Protein AF-V9HCQ0-F1 (afdb_monomer)

Structure (mmCIF, N/CA/C/O backbone):
data_AF-V9HCQ0-F1
#
_entry.id   AF-V9HCQ0-F1
#
loop_
_atom_site.group_PDB
_atom_site.id
_atom_site.type_symbol
_atom_site.label_atom_id
_atom_site.label_alt_id
_atom_site.label_comp_id
_atom_site.label_asym_id
_atom_site.label_entity_id
_atom_site.label_seq_id
_atom_site.pdbx_PDB_ins_code
_atom_site.Cartn_x
_atom_site.Cartn_y
_atom_site.Cartn_z
_atom_site.occupancy
_atom_site.B_iso_or_equiv
_atom_site.auth_seq_id
_atom_site.auth_comp_id
_atom_site.auth_asym_id
_atom_site.auth_atom_id
_atom_site.pdbx_PDB_model_num
ATOM 1 N N . MET A 1 1 ? -16.757 6.463 9.059 1.00 88.81 1 MET A N 1
ATOM 2 C CA . MET A 1 1 ? -15.939 5.370 8.504 1.00 88.81 1 MET A CA 1
ATOM 3 C C . MET A 1 1 ? -14.493 5.808 8.622 1.00 88.81 1 MET A C 1
ATOM 5 O O . MET A 1 1 ? -14.164 6.853 8.073 1.00 88.81 1 MET A O 1
ATOM 9 N N . LYS A 1 2 ? -13.687 5.120 9.430 1.00 97.62 2 LYS A N 1
ATOM 10 C CA . LYS A 1 2 ? -12.305 5.507 9.717 1.00 97.62 2 LYS A CA 1
ATOM 11 C C . LYS A 1 2 ? -11.377 4.917 8.655 1.00 97.62 2 LYS A C 1
ATOM 13 O O . LYS A 1 2 ? -11.329 3.698 8.494 1.00 97.62 2 LYS A O 1
ATOM 18 N N . THR A 1 3 ? -10.648 5.776 7.953 1.00 98.69 3 THR A N 1
ATOM 19 C CA . THR A 1 3 ? -9.748 5.398 6.856 1.00 98.69 3 THR A CA 1
ATOM 20 C C . THR A 1 3 ? -8.310 5.699 7.241 1.00 98.69 3 THR A C 1
ATOM 22 O O . THR A 1 3 ? -8.047 6.711 7.889 1.00 98.69 3 THR A O 1
ATOM 25 N N . ILE A 1 4 ? -7.391 4.833 6.827 1.00 98.69 4 ILE A N 1
ATOM 26 C CA . ILE A 1 4 ? -5.956 5.087 6.912 1.00 98.69 4 ILE A CA 1
ATOM 27 C C . ILE A 1 4 ? -5.277 4.772 5.587 1.00 98.69 4 ILE A C 1
ATOM 29 O O . ILE A 1 4 ? -5.545 3.741 4.964 1.00 98.69 4 ILE A O 1
ATOM 33 N N . VAL A 1 5 ? -4.361 5.650 5.193 1.00 98.81 5 VAL A N 1
ATOM 34 C CA . VAL A 1 5 ? -3.353 5.381 4.175 1.00 98.81 5 VAL A CA 1
ATOM 35 C C . VAL A 1 5 ? -2.073 4.958 4.884 1.00 98.81 5 VAL A C 1
ATOM 37 O O . VAL A 1 5 ? 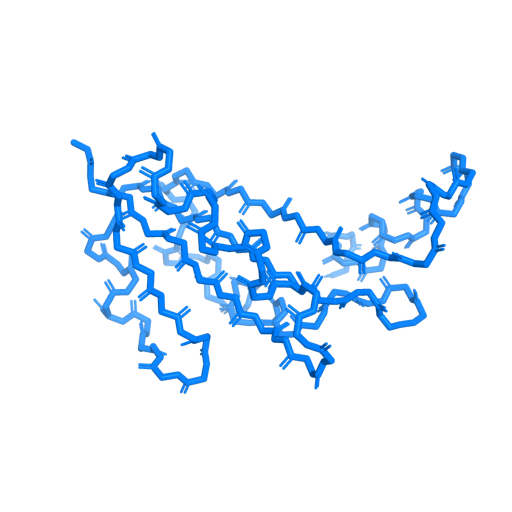-1.518 5.697 5.696 1.00 98.81 5 VAL A O 1
ATOM 40 N N . ILE A 1 6 ? -1.581 3.768 4.563 1.00 98.56 6 ILE A N 1
ATOM 41 C CA . ILE A 1 6 ? -0.253 3.320 4.970 1.00 98.56 6 ILE A CA 1
ATOM 42 C C . ILE A 1 6 ? 0.609 3.022 3.761 1.00 98.56 6 ILE A C 1
ATOM 44 O O . ILE A 1 6 ? 0.122 2.549 2.735 1.00 98.56 6 ILE A O 1
ATOM 48 N N . TYR A 1 7 ? 1.904 3.301 3.864 1.00 98.69 7 TYR A N 1
ATOM 49 C CA . TYR A 1 7 ? 2.794 3.131 2.724 1.00 98.69 7 TYR A CA 1
ATOM 50 C C . TYR A 1 7 ? 4.203 2.689 3.101 1.00 98.69 7 TYR A C 1
ATOM 52 O O . TYR A 1 7 ? 4.684 2.945 4.205 1.00 98.69 7 TYR A O 1
ATOM 60 N N . LYS A 1 8 ? 4.896 2.064 2.143 1.00 98.06 8 LYS A N 1
ATOM 61 C CA . LYS A 1 8 ? 6.336 1.796 2.218 1.00 98.06 8 LYS A CA 1
ATOM 62 C C . LYS A 1 8 ? 7.054 2.335 0.983 1.00 98.06 8 LYS A C 1
ATOM 64 O O . LYS A 1 8 ? 6.888 1.829 -0.128 1.00 98.06 8 LYS A O 1
ATOM 69 N N . SER A 1 9 ? 7.897 3.343 1.192 1.00 97.25 9 SER A N 1
ATOM 70 C CA . SER A 1 9 ? 8.605 4.078 0.138 1.00 97.25 9 SER A CA 1
ATOM 71 C C . SER A 1 9 ? 10.116 4.007 0.358 1.00 97.25 9 SER A C 1
ATOM 73 O O . SER A 1 9 ? 10.568 4.201 1.480 1.00 97.25 9 SER A O 1
ATOM 75 N N . LYS A 1 10 ? 10.910 3.739 -0.691 1.00 94.31 10 LYS A N 1
ATOM 76 C CA . LYS A 1 10 ? 12.384 3.887 -0.619 1.00 94.31 10 LYS A CA 1
ATOM 77 C C . LYS A 1 10 ? 12.892 5.165 -1.282 1.00 94.31 10 LYS A C 1
ATOM 79 O O . LYS A 1 10 ? 13.877 5.725 -0.828 1.00 94.31 10 LYS A O 1
ATOM 84 N N . SER A 1 11 ? 12.254 5.597 -2.370 1.00 92.81 11 SER A N 1
ATOM 85 C CA . SER A 1 11 ? 12.704 6.723 -3.204 1.00 92.81 11 SER A CA 1
ATOM 86 C C . SER A 1 11 ? 11.748 7.921 -3.183 1.00 92.81 11 SER A C 1
ATOM 88 O O . SER A 1 11 ? 11.847 8.796 -4.034 1.00 92.81 11 SER A O 1
ATOM 90 N N . GLY A 1 12 ? 10.783 7.947 -2.262 1.00 96.56 12 GLY A N 1
ATOM 91 C CA . GLY A 1 12 ? 9.832 9.054 -2.100 1.00 96.56 12 GLY A CA 1
ATOM 92 C C . GLY A 1 12 ? 8.583 8.984 -2.987 1.00 96.56 12 GLY A C 1
ATOM 93 O O . GLY A 1 12 ? 7.547 9.489 -2.577 1.00 96.56 12 GLY A O 1
ATOM 94 N N . TYR A 1 13 ? 8.600 8.292 -4.133 1.00 96.56 13 TYR A N 1
ATOM 95 C CA . TYR A 1 13 ? 7.435 8.264 -5.039 1.00 96.56 13 TYR A CA 1
ATOM 96 C C . TYR A 1 13 ? 6.159 7.757 -4.369 1.00 96.56 13 TYR A C 1
ATOM 98 O O . TYR A 1 13 ? 5.115 8.393 -4.469 1.00 96.56 13 TYR A O 1
ATOM 106 N N . THR A 1 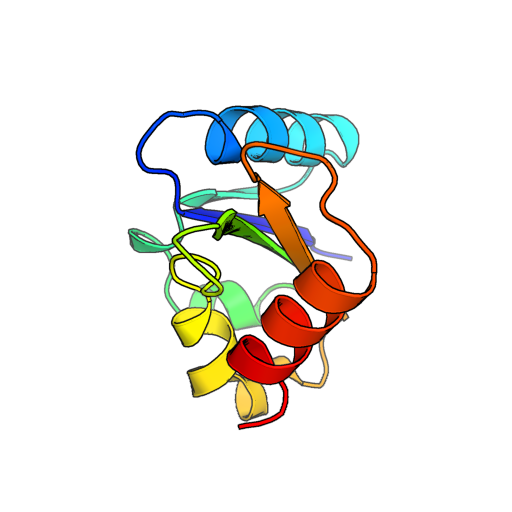14 ? 6.236 6.630 -3.655 1.00 98.19 14 THR A N 1
ATOM 107 C CA . THR A 1 14 ? 5.057 6.065 -2.991 1.00 98.19 14 THR A CA 1
ATOM 108 C C . THR A 1 14 ? 4.532 6.995 -1.891 1.00 98.19 14 THR A C 1
ATOM 110 O O . THR A 1 14 ? 3.328 7.117 -1.701 1.00 98.19 14 THR A O 1
ATOM 113 N N . GLU A 1 15 ? 5.438 7.683 -1.195 1.00 98.56 15 GLU A N 1
ATOM 114 C CA . GLU A 1 15 ? 5.101 8.661 -0.156 1.00 98.56 15 GLU A CA 1
ATOM 115 C C . GLU A 1 15 ? 4.358 9.871 -0.729 1.00 98.56 15 GLU A C 1
ATOM 117 O O . GLU A 1 15 ? 3.383 10.314 -0.129 1.00 98.56 15 GLU A O 1
ATOM 122 N N . THR A 1 16 ? 4.780 10.385 -1.890 1.00 98.44 16 THR A N 1
ATOM 123 C CA . THR A 1 16 ? 4.120 11.520 -2.552 1.00 98.44 16 THR A CA 1
ATOM 124 C C . THR A 1 16 ? 2.641 11.240 -2.796 1.00 98.44 16 THR A C 1
ATOM 126 O O . THR A 1 16 ? 1.793 12.004 -2.346 1.00 98.44 16 THR A O 1
ATOM 129 N N . TYR A 1 17 ? 2.317 10.116 -3.440 1.00 98.31 17 TYR A N 1
ATOM 130 C CA . TYR A 1 17 ? 0.918 9.755 -3.669 1.00 98.31 17 TYR A CA 1
ATOM 131 C C . TYR A 1 17 ? 0.192 9.404 -2.367 1.00 98.31 17 TYR A C 1
ATOM 133 O O . TYR A 1 17 ? -0.984 9.715 -2.243 1.00 98.31 17 TYR A O 1
ATOM 141 N N . ALA A 1 18 ? 0.857 8.789 -1.383 1.00 98.69 18 ALA A N 1
ATOM 142 C CA . ALA A 1 18 ? 0.225 8.499 -0.097 1.00 98.69 18 ALA A CA 1
ATOM 143 C C . ALA A 1 18 ? -0.232 9.783 0.616 1.00 98.69 18 ALA A C 1
ATOM 145 O O . ALA A 1 18 ? -1.349 9.821 1.130 1.00 98.69 18 ALA A O 1
ATOM 146 N N . LYS A 1 19 ? 0.594 10.840 0.581 1.00 98.81 19 LYS A N 1
ATOM 147 C CA . LYS A 1 19 ? 0.235 12.174 1.085 1.00 98.81 19 LYS A CA 1
ATOM 148 C C . LYS A 1 19 ? -0.969 12.740 0.342 1.00 98.81 19 LYS A C 1
ATOM 150 O O . LYS A 1 19 ? -1.964 13.030 0.995 1.00 98.81 19 LYS A O 1
ATOM 155 N N . TRP A 1 20 ? -0.932 12.776 -0.991 1.00 98.75 20 TRP A N 1
ATOM 156 C CA . TRP A 1 20 ? -2.056 13.270 -1.798 1.00 98.75 20 TRP A CA 1
ATOM 157 C C . TRP A 1 20 ? -3.357 12.513 -1.533 1.00 98.75 20 TRP A C 1
ATOM 159 O O . TRP A 1 20 ? -4.383 13.131 -1.286 1.00 98.75 20 TRP A O 1
ATOM 169 N N . ILE A 1 21 ? -3.314 11.178 -1.491 1.00 98.62 21 ILE A N 1
ATOM 170 C CA . ILE A 1 21 ? -4.494 10.359 -1.187 1.00 98.62 21 ILE A CA 1
ATOM 171 C C . ILE A 1 21 ? -5.021 10.680 0.218 1.00 98.62 21 ILE A C 1
ATOM 173 O O . ILE A 1 21 ? -6.230 10.798 0.400 1.00 98.62 21 ILE A O 1
ATOM 177 N N . SER A 1 22 ? -4.143 10.821 1.217 1.00 98.62 22 SE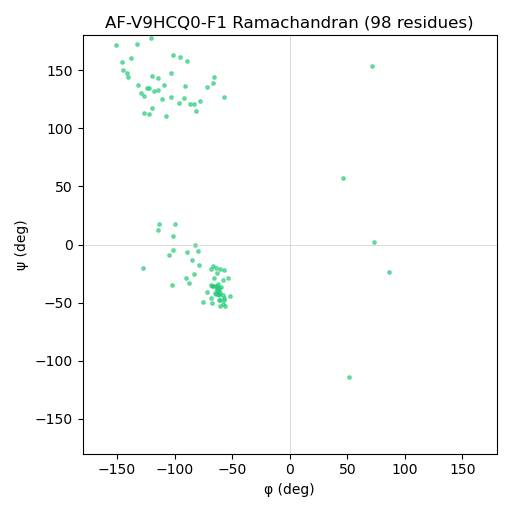R A N 1
ATOM 178 C CA . SER A 1 22 ? -4.573 11.139 2.584 1.00 98.62 22 SER A CA 1
ATOM 179 C C . SER A 1 22 ? -5.157 12.545 2.718 1.00 98.62 22 SER A C 1
ATOM 181 O O . SER A 1 22 ? -6.120 12.730 3.459 1.00 98.62 22 SER A O 1
ATOM 183 N N . GLU A 1 23 ? -4.608 13.511 1.977 1.00 98.69 23 GLU A N 1
ATOM 184 C CA . GLU A 1 23 ? -5.077 14.896 1.928 1.00 98.69 23 GLU A CA 1
ATOM 185 C C . GLU A 1 23 ? -6.453 14.969 1.255 1.00 98.69 23 GLU A C 1
ATOM 187 O O . GLU A 1 23 ? -7.394 15.495 1.849 1.00 98.69 23 GLU A O 1
ATOM 192 N N . ASP A 1 24 ? -6.606 14.356 0.077 1.00 98.50 24 ASP A N 1
ATOM 193 C CA . ASP A 1 24 ? -7.862 14.337 -0.684 1.00 98.50 24 ASP A CA 1
ATOM 194 C C . ASP A 1 24 ? -8.991 13.610 0.059 1.00 98.50 24 ASP A C 1
ATOM 196 O O . ASP A 1 24 ? -10.159 13.999 -0.022 1.00 98.50 24 ASP A O 1
ATOM 200 N N . LEU A 1 25 ? -8.660 12.545 0.797 1.00 98.19 25 LEU A N 1
ATOM 201 C CA . LEU A 1 25 ? -9.625 11.784 1.594 1.00 98.19 25 LEU A CA 1
ATOM 202 C C . LEU A 1 25 ? -9.802 12.323 3.019 1.00 98.19 25 LEU A C 1
ATOM 204 O O . LEU A 1 25 ? -10.674 11.825 3.738 1.00 98.19 25 LEU A O 1
ATOM 208 N N . ASN A 1 26 ? -8.995 13.306 3.431 1.00 98.19 26 ASN A N 1
ATOM 209 C CA . ASN A 1 26 ? -8.918 13.828 4.795 1.00 98.19 26 ASN A CA 1
ATOM 210 C C . ASN A 1 26 ? -8.862 12.703 5.851 1.00 98.19 26 ASN A C 1
ATOM 212 O O . ASN A 1 26 ? -9.737 12.585 6.717 1.00 98.19 26 ASN A O 1
ATOM 216 N N . CYS A 1 27 ? -7.863 11.825 5.736 1.00 98.50 27 CYS A N 1
ATOM 217 C CA . CYS A 1 27 ? -7.728 10.638 6.579 1.00 98.50 27 CYS A CA 1
ATOM 218 C C . CYS A 1 27 ? -6.318 10.456 7.153 1.00 98.50 27 CYS A C 1
ATOM 220 O O . CYS A 1 27 ? -5.380 11.158 6.784 1.00 98.50 27 CYS A O 1
ATOM 222 N N . ASP A 1 28 ? -6.164 9.479 8.049 1.00 98.56 28 ASP A N 1
ATOM 223 C CA . ASP A 1 28 ? -4.886 9.217 8.712 1.00 98.56 28 ASP A CA 1
ATOM 224 C C . ASP A 1 28 ? -3.831 8.727 7.699 1.00 98.56 28 ASP A C 1
ATOM 226 O O . ASP A 1 28 ? -4.143 7.983 6.764 1.00 98.56 28 ASP A O 1
ATOM 230 N N . LEU A 1 29 ? -2.571 9.122 7.903 1.00 98.62 29 LEU A N 1
ATOM 231 C CA . LEU A 1 29 ? -1.415 8.728 7.092 1.00 98.62 29 LEU A CA 1
ATOM 232 C C . LEU A 1 29 ? -0.297 8.205 7.996 1.00 98.62 29 LEU A C 1
ATOM 234 O O . LEU A 1 29 ? 0.092 8.884 8.948 1.00 98.62 29 LEU A O 1
ATOM 238 N N . LYS A 1 30 ? 0.268 7.032 7.685 1.00 98.31 30 LYS A N 1
ATOM 239 C CA . LYS A 1 30 ? 1.408 6.482 8.439 1.00 98.31 30 LYS A CA 1
ATOM 240 C C . LYS A 1 30 ? 2.390 5.719 7.550 1.00 98.31 30 LYS A C 1
ATOM 242 O O . LYS A 1 30 ? 2.010 5.114 6.548 1.00 98.31 30 LYS A O 1
ATOM 247 N N . VAL A 1 31 ? 3.664 5.713 7.933 1.00 98.12 31 VAL A N 1
ATOM 248 C CA . VAL A 1 31 ? 4.651 4.798 7.345 1.00 98.12 31 VAL A CA 1
ATOM 249 C C . VAL A 1 31 ? 4.350 3.388 7.853 1.00 98.12 31 VAL A C 1
ATOM 251 O O . VAL A 1 31 ? 4.092 3.191 9.038 1.00 98.12 31 VAL A O 1
ATOM 254 N N . ALA A 1 32 ? 4.377 2.395 6.965 1.00 97.56 32 ALA A N 1
ATOM 255 C CA . ALA A 1 32 ? 4.023 1.014 7.297 1.00 97.56 32 ALA A CA 1
ATOM 256 C C . ALA A 1 32 ? 4.965 0.358 8.325 1.00 97.56 32 ALA A C 1
ATOM 258 O O . ALA A 1 32 ? 4.585 -0.630 8.939 1.00 97.56 32 ALA A O 1
ATOM 259 N N . ASP A 1 33 ? 6.177 0.885 8.509 1.00 95.81 33 ASP A N 1
ATOM 260 C CA . ASP A 1 33 ? 7.130 0.384 9.508 1.00 95.81 33 ASP A CA 1
ATOM 261 C C . ASP A 1 33 ? 6.797 0.867 10.935 1.00 95.81 33 ASP A C 1
ATOM 263 O O . ASP A 1 33 ? 7.219 0.238 11.901 1.00 95.81 33 ASP A O 1
ATOM 267 N N . ASP A 1 34 ? 5.978 1.917 11.068 1.00 96.44 34 ASP A N 1
ATOM 268 C CA . ASP A 1 34 ? 5.598 2.520 12.353 1.00 96.44 34 ASP A CA 1
ATOM 269 C C . ASP A 1 34 ? 4.195 2.101 12.822 1.00 96.44 34 ASP A C 1
ATOM 271 O O . ASP A 1 34 ? 3.662 2.673 13.778 1.00 96.44 34 ASP A O 1
ATOM 275 N N . ILE A 1 35 ? 3.543 1.160 12.129 1.00 96.19 35 ILE A N 1
ATOM 276 C CA . ILE A 1 35 ? 2.174 0.742 12.441 1.00 96.19 35 ILE A CA 1
ATOM 277 C C . ILE A 1 35 ? 2.118 -0.662 13.031 1.00 96.19 35 ILE A C 1
ATOM 279 O O . ILE A 1 35 ? 2.765 -1.587 12.538 1.00 96.19 35 ILE A O 1
ATOM 283 N N . THR A 1 36 ? 1.295 -0.832 14.065 1.00 96.38 36 THR A N 1
ATOM 284 C CA . THR A 1 36 ? 0.973 -2.157 14.603 1.00 96.38 36 THR A CA 1
ATOM 285 C C . THR A 1 36 ? -0.327 -2.703 14.014 1.00 96.38 36 THR A C 1
ATOM 287 O O . THR A 1 36 ? -1.158 -1.965 13.473 1.00 96.38 36 THR A O 1
ATOM 290 N N . ILE A 1 37 ? -0.532 -4.017 14.120 1.00 95.75 37 ILE A N 1
ATOM 291 C CA . ILE A 1 37 ? -1.762 -4.640 13.624 1.00 95.75 37 ILE A CA 1
ATOM 292 C C . ILE A 1 37 ? -2.984 -4.197 14.440 1.00 95.75 37 ILE A C 1
ATOM 294 O O . ILE A 1 37 ? -4.033 -3.904 13.873 1.00 95.75 37 ILE A O 1
ATOM 298 N N . GLU A 1 38 ? -2.817 -4.010 15.749 1.00 96.50 38 GLU A N 1
ATOM 299 C CA . GLU A 1 38 ? -3.865 -3.540 16.658 1.00 96.50 38 GLU A CA 1
ATOM 300 C C . GLU A 1 38 ? -4.281 -2.095 16.345 1.00 96.50 38 GLU A C 1
ATOM 302 O O . GLU A 1 38 ? -5.419 -1.695 16.593 1.00 96.50 38 GLU A O 1
ATOM 307 N N . GLU A 1 39 ? -3.370 -1.277 15.805 1.00 96.94 39 GLU A N 1
ATOM 308 C CA . GLU A 1 39 ? -3.727 0.034 15.264 1.00 96.94 39 GLU A CA 1
ATOM 309 C C . GLU A 1 39 ? -4.570 -0.098 13.993 1.00 96.94 39 GLU A C 1
ATOM 311 O O . GLU A 1 39 ? -5.601 0.570 13.892 1.00 96.94 39 GLU A O 1
ATOM 316 N N . LEU A 1 40 ? -4.176 -0.966 13.055 1.00 97.06 40 LEU A N 1
ATOM 317 C CA . LEU A 1 40 ? -4.909 -1.209 11.804 1.00 97.06 40 LEU A CA 1
ATOM 318 C C . LEU A 1 40 ? -6.317 -1.770 12.033 1.00 97.06 40 LEU A C 1
ATOM 320 O O . LEU A 1 40 ? -7.252 -1.418 11.311 1.00 97.06 40 LEU A O 1
ATOM 324 N N . GLU A 1 41 ? -6.503 -2.582 13.072 1.00 96.81 41 GLU A N 1
ATOM 325 C CA . GLU A 1 41 ? -7.807 -3.125 13.452 1.00 96.81 41 GLU A CA 1
ATOM 326 C C . GLU A 1 41 ? -8.851 -2.055 13.802 1.00 96.81 41 GLU A C 1
ATOM 328 O O . GLU A 1 41 ? -10.051 -2.301 13.669 1.00 96.81 41 GLU A O 1
ATOM 333 N N . LYS A 1 42 ? -8.423 -0.839 14.155 1.00 97.12 42 LYS A N 1
ATOM 334 C CA . LYS A 1 42 ? -9.313 0.286 14.490 1.00 97.12 42 LYS A CA 1
ATOM 335 C C . LYS A 1 42 ? -9.889 0.999 13.263 1.00 97.12 42 LYS A C 1
ATOM 337 O O . LYS A 1 42 ? -10.690 1.919 13.429 1.00 97.12 42 LYS A O 1
ATOM 342 N N . TYR A 1 43 ? -9.460 0.631 12.056 1.00 98.31 43 TYR A N 1
ATOM 343 C CA . TYR A 1 43 ? -9.896 1.257 10.808 1.00 98.31 43 TYR A CA 1
ATOM 344 C C . TYR A 1 43 ? -10.907 0.389 10.061 1.00 98.31 43 TYR A C 1
ATOM 346 O O . TYR A 1 43 ? -10.848 -0.840 10.097 1.00 98.31 43 TYR A O 1
ATOM 354 N N . ASP A 1 44 ? -11.824 1.044 9.355 1.00 98.19 44 ASP A N 1
ATOM 355 C CA . ASP A 1 44 ? -12.802 0.403 8.471 1.00 98.19 44 ASP A CA 1
ATOM 356 C C . ASP A 1 44 ? -12.228 0.208 7.059 1.00 98.19 44 ASP A C 1
ATOM 358 O O . ASP A 1 44 ? -12.560 -0.756 6.363 1.00 98.19 44 ASP A O 1
ATOM 362 N N . VAL A 1 45 ? -11.374 1.148 6.634 1.00 98.56 45 VAL A N 1
ATOM 363 C CA . VAL A 1 45 ? -10.727 1.170 5.319 1.00 98.56 45 VAL A CA 1
ATOM 364 C C . VAL A 1 45 ? -9.218 1.295 5.489 1.00 98.56 45 VAL A C 1
ATOM 366 O O . VAL A 1 45 ? -8.736 2.210 6.158 1.00 98.56 45 VAL A O 1
ATOM 369 N N . ILE A 1 46 ? -8.479 0.394 4.849 1.00 98.62 46 ILE A N 1
ATOM 370 C CA . ILE A 1 46 ? -7.017 0.368 4.837 1.00 98.62 46 ILE A CA 1
ATOM 371 C C . ILE A 1 46 ? -6.559 0.515 3.388 1.00 98.62 46 ILE A C 1
ATOM 373 O O . ILE A 1 46 ? -6.844 -0.342 2.551 1.00 98.62 46 ILE A O 1
ATOM 377 N N . ILE A 1 47 ? -5.844 1.598 3.094 1.00 98.69 47 ILE A N 1
ATOM 378 C CA . ILE A 1 47 ? -5.262 1.874 1.779 1.00 98.69 47 ILE A CA 1
ATOM 379 C C . ILE A 1 47 ? -3.751 1.676 1.889 1.00 98.69 47 ILE A C 1
ATOM 381 O O . ILE A 1 47 ? -3.071 2.449 2.557 1.00 98.69 47 ILE A O 1
ATOM 385 N N . TYR A 1 48 ? -3.220 0.636 1.251 1.00 98.69 48 TYR A N 1
ATOM 386 C CA . TYR A 1 48 ? -1.801 0.295 1.280 1.00 98.69 48 TYR A CA 1
ATOM 387 C C . TYR A 1 48 ? -1.092 0.703 -0.016 1.00 98.69 48 TYR A C 1
ATOM 389 O O . TYR A 1 48 ? -1.495 0.282 -1.100 1.00 98.69 48 TYR A O 1
ATOM 397 N N . GLY A 1 49 ? -0.002 1.462 0.097 1.00 98.50 49 GLY A N 1
ATOM 398 C CA . GLY A 1 49 ? 0.867 1.838 -1.021 1.00 98.50 49 GLY A CA 1
ATOM 399 C C . GLY A 1 49 ? 2.272 1.250 -0.920 1.00 98.50 49 GLY A C 1
ATOM 400 O O . GLY A 1 49 ? 2.932 1.381 0.110 1.00 98.50 49 GLY A O 1
ATOM 401 N N . GLY A 1 50 ? 2.788 0.669 -2.004 1.00 98.31 50 GLY A N 1
ATOM 402 C CA . GLY A 1 50 ? 4.170 0.176 -2.048 1.00 98.31 50 GLY A CA 1
ATOM 403 C C . GLY A 1 50 ? 4.868 0.414 -3.383 1.00 98.31 50 GLY A C 1
ATOM 404 O O . GLY A 1 50 ? 4.256 0.371 -4.443 1.00 98.31 50 GLY A O 1
ATOM 405 N N . GLY A 1 51 ? 6.182 0.627 -3.357 1.00 97.25 51 GLY A N 1
ATOM 406 C CA . GLY A 1 51 ? 6.986 0.598 -4.583 1.00 97.25 51 GLY A CA 1
ATOM 407 C C . GLY A 1 51 ? 7.045 -0.805 -5.197 1.00 97.25 51 GLY A C 1
ATOM 408 O O . GLY A 1 51 ? 7.206 -1.784 -4.465 1.00 97.25 51 GLY A O 1
ATOM 409 N N . LEU A 1 52 ? 6.944 -0.903 -6.524 1.00 96.06 52 LEU A N 1
ATOM 410 C CA . LEU A 1 52 ? 7.168 -2.148 -7.255 1.00 96.06 52 LEU A CA 1
ATOM 411 C C . LEU A 1 52 ? 8.678 -2.409 -7.386 1.00 96.06 52 LEU A C 1
ATOM 413 O O . LEU A 1 52 ? 9.411 -1.582 -7.932 1.00 96.06 52 LEU A O 1
ATOM 417 N N . TYR A 1 53 ? 9.144 -3.563 -6.908 1.00 93.25 53 TYR A N 1
ATOM 418 C CA . TYR A 1 53 ? 10.516 -4.042 -7.105 1.00 93.25 53 TYR A CA 1
ATOM 419 C C . TYR A 1 53 ? 10.475 -5.407 -7.787 1.00 93.25 53 TYR A C 1
ATOM 421 O O . TYR A 1 53 ? 10.014 -6.386 -7.197 1.00 93.25 53 TYR A O 1
ATOM 429 N N . ALA A 1 54 ? 10.946 -5.460 -9.038 1.00 90.50 54 ALA A N 1
ATOM 430 C CA . ALA A 1 54 ? 10.607 -6.538 -9.966 1.00 90.50 54 ALA A CA 1
ATOM 431 C C . ALA A 1 54 ? 9.077 -6.708 -10.029 1.00 90.50 54 ALA A C 1
ATOM 433 O O . ALA A 1 54 ? 8.395 -5.779 -10.443 1.00 90.50 54 ALA A O 1
ATOM 434 N N . VAL A 1 55 ? 8.537 -7.838 -9.574 1.00 93.94 55 VAL A N 1
ATOM 435 C CA . VAL A 1 55 ? 7.087 -8.100 -9.525 1.00 93.94 55 VAL A CA 1
ATOM 436 C C . VAL A 1 55 ? 6.479 -7.923 -8.129 1.00 93.94 55 VAL A C 1
ATOM 438 O O . VAL A 1 55 ? 5.269 -8.025 -7.967 1.00 93.94 55 VAL A O 1
ATOM 441 N N . GLY A 1 56 ? 7.291 -7.663 -7.100 1.00 95.88 56 GLY A N 1
ATOM 442 C CA . GLY A 1 56 ? 6.831 -7.578 -5.713 1.00 95.88 56 GLY A CA 1
ATOM 443 C C . GLY A 1 56 ? 6.432 -6.166 -5.293 1.00 95.88 56 GLY A C 1
ATOM 444 O O . GLY A 1 56 ? 7.172 -5.211 -5.539 1.00 95.88 56 GLY A O 1
ATOM 445 N N . ILE A 1 57 ? 5.307 -6.042 -4.584 1.00 97.44 57 ILE A N 1
ATOM 446 C CA . ILE A 1 57 ? 4.912 -4.792 -3.925 1.00 97.44 57 ILE A CA 1
ATOM 447 C C . ILE A 1 57 ? 5.621 -4.705 -2.571 1.00 97.44 57 ILE A C 1
ATOM 449 O O . ILE A 1 57 ? 5.468 -5.565 -1.698 1.00 97.44 57 ILE A O 1
ATOM 453 N N . ASN A 1 58 ? 6.418 -3.655 -2.386 1.00 97.25 58 ASN A N 1
ATOM 454 C CA . ASN A 1 58 ? 7.208 -3.455 -1.177 1.00 97.25 58 ASN A CA 1
ATOM 455 C C . ASN A 1 58 ? 6.336 -3.427 0.083 1.00 97.25 58 ASN A C 1
ATOM 457 O O . ASN A 1 58 ? 5.410 -2.631 0.165 1.00 97.25 58 ASN A O 1
ATOM 461 N N . GLY A 1 59 ? 6.677 -4.261 1.069 1.00 95.94 59 GLY A N 1
ATOM 462 C CA . GLY A 1 59 ? 6.029 -4.294 2.383 1.00 95.94 59 GLY A CA 1
ATOM 463 C C . GLY A 1 59 ? 4.617 -4.895 2.422 1.00 95.94 59 GLY A C 1
ATOM 464 O O . GLY A 1 59 ? 4.050 -5.000 3.509 1.00 95.94 59 GLY A O 1
ATOM 465 N N . LEU A 1 60 ? 4.084 -5.380 1.292 1.00 96.75 60 LEU A N 1
ATOM 466 C CA . LEU A 1 60 ? 2.737 -5.964 1.206 1.00 96.75 60 LEU A CA 1
ATOM 467 C C . LEU A 1 60 ? 2.512 -7.152 2.165 1.00 96.75 60 LEU A C 1
ATOM 469 O O . LEU A 1 60 ? 1.381 -7.457 2.544 1.00 96.75 60 LEU A O 1
ATOM 473 N N . ALA A 1 61 ? 3.592 -7.798 2.614 1.00 94.94 61 ALA A N 1
ATOM 474 C CA . ALA A 1 61 ? 3.549 -8.855 3.618 1.00 94.94 61 ALA A CA 1
ATOM 475 C C . ALA A 1 61 ? 2.816 -8.450 4.913 1.00 94.94 61 ALA A C 1
ATOM 477 O O . ALA A 1 61 ? 2.227 -9.327 5.538 1.00 94.94 61 ALA A O 1
ATOM 478 N N . LEU A 1 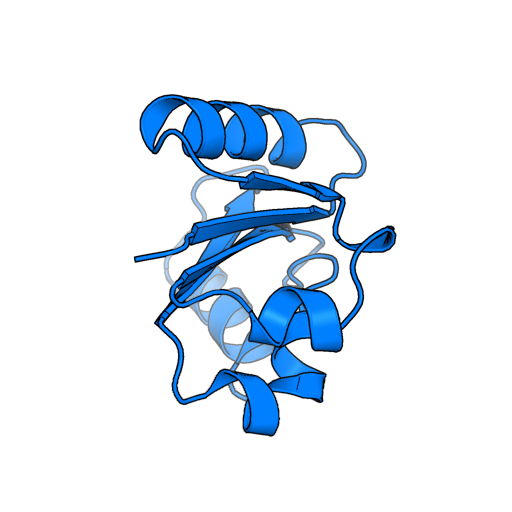62 ? 2.814 -7.164 5.296 1.00 96.06 62 LEU A N 1
ATOM 479 C CA . LEU A 1 62 ? 2.051 -6.663 6.449 1.00 96.06 62 LEU A CA 1
ATOM 480 C C . LEU A 1 62 ? 0.550 -6.950 6.301 1.00 96.06 62 LEU A C 1
ATOM 482 O O . LEU A 1 62 ? -0.081 -7.404 7.247 1.00 96.06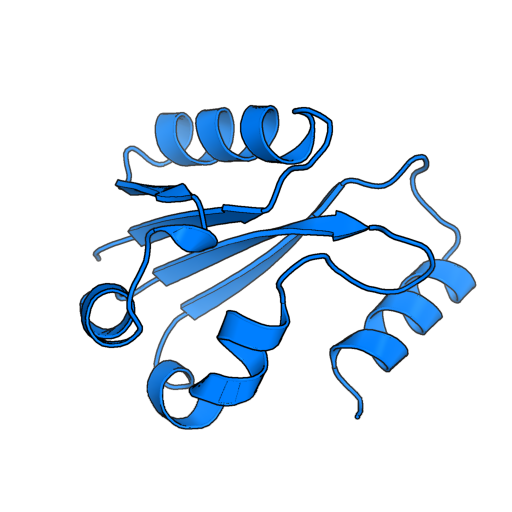 62 LEU A O 1
ATOM 486 N N . ILE A 1 63 ? -0.008 -6.729 5.109 1.00 96.75 63 ILE A N 1
ATOM 487 C CA . ILE A 1 63 ? -1.422 -6.997 4.834 1.00 96.75 63 ILE A CA 1
ATOM 488 C C . ILE A 1 63 ? -1.653 -8.500 4.687 1.00 96.75 63 ILE A C 1
ATOM 490 O O . ILE A 1 63 ? -2.522 -9.051 5.353 1.00 96.75 63 ILE A O 1
ATOM 494 N N . LYS A 1 64 ? -0.843 -9.184 3.865 1.00 95.38 64 LYS A N 1
ATOM 495 C CA . LYS A 1 64 ? -1.045 -10.614 3.570 1.00 95.38 64 LYS A CA 1
ATOM 496 C C . LYS A 1 64 ? -0.976 -11.495 4.814 1.00 95.38 64 LYS A C 1
ATOM 498 O O . LYS A 1 64 ? -1.832 -12.348 5.003 1.00 95.38 64 LYS A O 1
ATOM 503 N N . LYS A 1 65 ? 0.044 -11.303 5.657 1.00 95.62 65 LYS A N 1
ATOM 504 C CA . LYS A 1 65 ? 0.257 -12.149 6.843 1.00 95.62 65 LYS A CA 1
ATOM 505 C C . LYS A 1 65 ? -0.810 -11.957 7.917 1.00 95.62 65 LYS A C 1
ATOM 507 O O . LYS A 1 65 ? -0.967 -12.835 8.751 1.00 95.62 65 LYS A O 1
ATOM 512 N N . ASN A 1 66 ? -1.513 -10.828 7.892 1.00 96.56 66 ASN A N 1
ATOM 513 C CA . ASN A 1 66 ? -2.55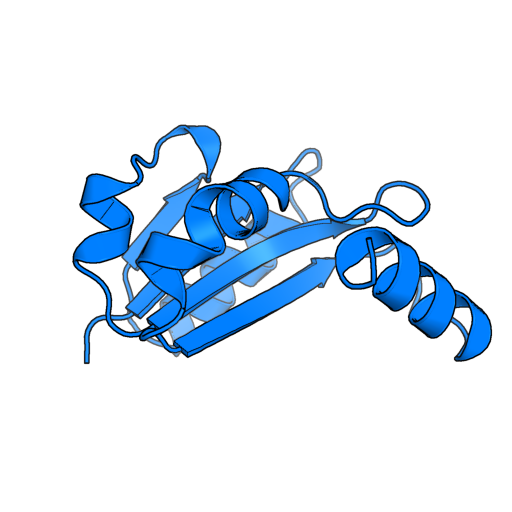3 -10.495 8.858 1.00 96.56 66 ASN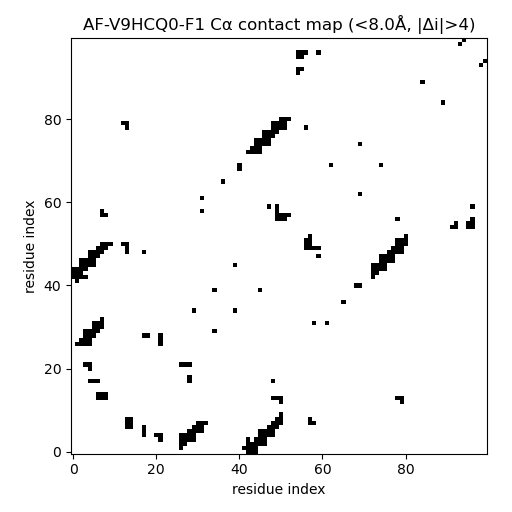 A CA 1
ATOM 514 C C . ASN A 1 66 ? -3.943 -10.450 8.207 1.00 96.56 66 ASN A C 1
ATOM 516 O O . ASN A 1 66 ? -4.864 -9.862 8.769 1.00 96.56 66 ASN A O 1
ATOM 520 N N . TYR A 1 67 ? -4.106 -11.036 7.016 1.00 95.25 67 TYR A N 1
ATOM 521 C CA . TYR A 1 67 ? -5.350 -10.927 6.262 1.00 95.25 67 TYR A CA 1
ATOM 522 C C . TYR A 1 67 ? -6.545 -11.481 7.040 1.00 95.25 67 TYR A C 1
ATOM 524 O O . TYR A 1 67 ? -7.593 -10.852 7.022 1.00 95.25 67 TYR A O 1
ATOM 532 N N . ASP A 1 68 ? -6.382 -12.559 7.808 1.00 95.81 68 ASP A N 1
ATOM 533 C CA . ASP A 1 68 ? -7.462 -13.133 8.627 1.00 95.81 68 ASP A CA 1
ATOM 534 C C . ASP A 1 68 ? -8.051 -12.137 9.644 1.00 95.81 68 ASP A C 1
ATOM 536 O O . ASP A 1 68 ? -9.243 -12.183 9.938 1.00 95.81 68 ASP A O 1
ATOM 540 N N . LEU A 1 69 ? -7.241 -11.196 10.142 1.00 96.44 69 LEU A N 1
ATOM 541 C CA . LEU A 1 69 ? -7.680 -10.132 11.057 1.00 96.44 69 LEU A CA 1
ATOM 542 C C . LEU A 1 69 ? -8.295 -8.939 10.310 1.00 96.44 69 LEU A C 1
ATOM 544 O O . LEU A 1 69 ? -9.100 -8.182 10.855 1.00 96.44 69 LEU A O 1
ATOM 548 N N . LEU A 1 70 ? -7.909 -8.751 9.048 1.00 96.94 70 LEU A N 1
ATOM 549 C CA . LEU A 1 70 ? -8.272 -7.588 8.241 1.00 96.94 70 LEU A CA 1
ATOM 550 C C . LEU A 1 70 ? -9.352 -7.890 7.190 1.00 96.94 70 LEU A C 1
ATOM 552 O O . LEU A 1 70 ? -9.874 -6.956 6.589 1.00 96.94 70 LEU A O 1
ATOM 556 N N . CYS A 1 71 ? -9.718 -9.154 6.969 1.00 94.75 71 CYS A N 1
ATOM 557 C CA . CYS A 1 71 ? -10.556 -9.604 5.850 1.00 94.75 71 CYS A CA 1
ATOM 558 C C . CYS A 1 71 ? -11.977 -9.025 5.866 1.00 94.75 71 CYS A C 1
ATOM 560 O O . CYS A 1 71 ? -12.592 -8.875 4.814 1.00 94.75 71 CYS A O 1
ATOM 562 N N . ASN A 1 72 ? -12.475 -8.631 7.041 1.00 96.62 72 ASN A N 1
ATOM 563 C CA . ASN A 1 72 ? -13.775 -7.973 7.201 1.00 96.62 72 ASN A CA 1
ATOM 564 C C . ASN A 1 72 ? -13.735 -6.458 6.917 1.00 96.62 72 ASN A C 1
ATOM 566 O O . ASN A 1 72 ? -14.756 -5.778 7.034 1.00 96.62 72 ASN A O 1
ATOM 570 N N . LYS A 1 73 ? -12.565 -5.905 6.578 1.00 97.38 73 LYS A N 1
ATOM 571 C CA . LYS A 1 73 ? -12.353 -4.483 6.284 1.00 97.38 73 LYS A CA 1
ATOM 572 C C . LYS A 1 73 ? -12.270 -4.247 4.783 1.00 97.38 73 LYS A C 1
ATOM 574 O O . LYS A 1 73 ? -12.010 -5.156 3.997 1.00 97.38 73 LYS A O 1
ATOM 579 N N . LYS A 1 74 ? -12.420 -2.989 4.371 1.00 98.12 74 LYS A N 1
ATOM 580 C CA . LYS A 1 74 ? -12.148 -2.598 2.983 1.00 98.12 74 LYS A CA 1
ATOM 581 C C . LYS A 1 74 ? -10.649 -2.391 2.809 1.00 98.12 74 LYS A C 1
ATOM 583 O O . LYS A 1 74 ? -10.085 -1.473 3.397 1.00 98.12 74 LYS A O 1
ATOM 588 N N . ILE A 1 75 ? -10.018 -3.225 1.991 1.00 98.00 75 ILE A N 1
ATOM 589 C CA . ILE A 1 75 ? -8.584 -3.146 1.706 1.00 98.00 75 ILE A CA 1
ATOM 590 C C . ILE A 1 75 ? -8.396 -2.693 0.259 1.00 98.00 75 ILE A C 1
ATOM 592 O O . ILE A 1 75 ? -8.917 -3.315 -0.664 1.00 98.00 75 ILE A O 1
ATOM 596 N N . VAL A 1 76 ? -7.640 -1.614 0.069 1.00 98.25 76 VAL A N 1
ATOM 597 C CA . VAL A 1 76 ? -7.216 -1.112 -1.244 1.00 98.25 76 VAL A CA 1
ATOM 598 C C . VAL A 1 76 ? -5.699 -1.176 -1.295 1.00 98.25 76 VAL A C 1
ATOM 600 O O . VAL A 1 76 ? -5.033 -0.737 -0.362 1.00 98.25 76 VAL A O 1
ATOM 603 N N . ILE A 1 77 ? -5.139 -1.719 -2.372 1.00 97.94 77 ILE A N 1
ATOM 604 C CA . ILE A 1 77 ? -3.690 -1.811 -2.569 1.00 97.94 77 ILE A CA 1
ATOM 605 C C . ILE A 1 77 ? -3.344 -1.130 -3.885 1.00 97.94 77 ILE A C 1
ATOM 607 O O . ILE A 1 77 ? -3.999 -1.364 -4.898 1.00 97.94 77 ILE A O 1
ATOM 611 N N . TRP A 1 78 ? -2.300 -0.309 -3.874 1.00 97.12 78 TRP A N 1
ATOM 612 C CA . TRP A 1 78 ? -1.762 0.332 -5.067 1.00 97.12 78 TRP A CA 1
ATOM 613 C C . TRP A 1 78 ? -0.230 0.290 -5.053 1.00 97.12 78 TRP A C 1
ATOM 615 O O . TRP A 1 78 ? 0.398 0.085 -4.006 1.00 97.12 78 TRP A O 1
ATOM 625 N N . ALA A 1 79 ? 0.384 0.463 -6.225 1.00 96.12 79 ALA A N 1
ATOM 626 C CA . ALA A 1 79 ? 1.832 0.433 -6.354 1.00 96.12 79 ALA A CA 1
ATOM 627 C C . ALA A 1 79 ? 2.375 1.486 -7.323 1.00 96.12 79 ALA A C 1
ATOM 629 O O . ALA A 1 79 ? 1.775 1.755 -8.360 1.00 96.12 79 ALA A O 1
ATOM 630 N N . THR A 1 80 ? 3.544 2.048 -7.003 1.00 95.81 80 THR A N 1
ATOM 631 C CA . THR A 1 80 ? 4.317 2.883 -7.940 1.00 95.81 80 THR A CA 1
ATOM 632 C C . THR A 1 80 ? 5.317 2.026 -8.705 1.00 95.81 80 THR A C 1
ATOM 634 O O . THR A 1 80 ? 6.156 1.373 -8.079 1.00 95.81 80 THR A O 1
ATOM 637 N N . GLY A 1 81 ? 5.281 2.082 -10.036 1.00 93.19 81 GLY A N 1
ATOM 638 C CA . GLY A 1 81 ? 6.256 1.449 -10.929 1.00 93.19 81 GLY A CA 1
ATOM 639 C C . GLY A 1 81 ? 6.975 2.460 -11.826 1.00 93.19 81 GLY A C 1
ATOM 640 O O . GLY A 1 81 ? 6.693 3.655 -11.788 1.00 93.19 81 GLY A O 1
ATOM 641 N N . ALA A 1 82 ? 7.911 1.972 -12.642 1.00 89.94 82 ALA A N 1
ATOM 642 C CA . ALA A 1 82 ? 8.672 2.795 -13.591 1.00 89.94 82 ALA A CA 1
ATOM 643 C C . ALA A 1 82 ? 7.953 3.016 -14.937 1.00 89.94 82 ALA A C 1
ATOM 645 O O . ALA A 1 82 ? 8.374 3.847 -15.736 1.00 89.94 82 ALA A O 1
ATOM 646 N N . SER A 1 83 ? 6.895 2.254 -15.211 1.00 88.56 83 SER A N 1
ATOM 647 C CA . SER A 1 83 ? 6.082 2.367 -16.422 1.00 88.56 83 SER A CA 1
ATOM 648 C C . SER A 1 83 ? 4.650 1.920 -16.132 1.00 88.56 83 SER A C 1
ATOM 650 O O . SER A 1 83 ? 4.372 1.382 -15.059 1.00 88.56 83 SER A O 1
ATOM 652 N N . THR A 1 84 ? 3.746 2.128 -17.088 1.00 86.44 84 THR A N 1
ATOM 653 C CA . THR A 1 84 ? 2.347 1.682 -17.005 1.00 86.44 84 THR A CA 1
ATOM 654 C C . THR A 1 84 ? 2.196 0.159 -17.010 1.00 86.44 84 THR A C 1
ATOM 656 O O . THR A 1 84 ? 1.158 -0.337 -16.586 1.00 86.44 84 THR A O 1
ATOM 659 N N . GLY A 1 85 ? 3.221 -0.573 -17.464 1.00 87.81 85 GLY A N 1
ATOM 660 C CA . GLY A 1 85 ? 3.184 -2.021 -17.660 1.00 87.81 85 GLY A CA 1
ATOM 661 C C . GLY A 1 85 ? 2.324 -2.451 -18.855 1.00 87.81 85 GLY A C 1
ATOM 662 O O . GLY A 1 85 ? 1.403 -1.750 -19.276 1.00 87.81 85 GLY A O 1
ATOM 663 N N . ARG A 1 86 ? 2.645 -3.614 -19.423 1.00 93.94 86 ARG A N 1
ATOM 664 C CA . ARG A 1 86 ? 1.790 -4.365 -20.361 1.00 93.94 86 ARG A CA 1
ATOM 665 C C . ARG A 1 86 ? 0.881 -5.314 -19.581 1.00 93.94 86 ARG A C 1
ATOM 667 O O . ARG A 1 86 ? 1.225 -5.706 -18.472 1.00 93.94 86 ARG A O 1
ATOM 674 N N . GLU A 1 87 ? -0.238 -5.742 -20.165 1.00 94.62 87 GLU A N 1
ATOM 675 C CA . GLU A 1 87 ? -1.197 -6.639 -19.491 1.00 94.62 87 GLU A CA 1
ATOM 676 C C . GLU A 1 87 ? -0.536 -7.896 -18.906 1.00 94.62 87 GLU A C 1
ATOM 678 O O . GLU A 1 87 ? -0.767 -8.233 -17.748 1.00 94.62 87 GLU A O 1
ATOM 683 N N . GLU A 1 88 ? 0.360 -8.538 -19.659 1.00 94.88 88 GLU A N 1
ATOM 684 C CA . GLU A 1 88 ? 1.104 -9.719 -19.199 1.00 94.88 88 GLU A CA 1
ATOM 685 C C . GLU A 1 88 ? 1.980 -9.428 -17.969 1.00 94.88 88 GLU A C 1
ATOM 687 O O . GLU A 1 88 ? 2.096 -10.256 -17.068 1.00 94.88 88 GLU A O 1
ATOM 692 N N . GLU A 1 89 ? 2.584 -8.240 -17.901 1.00 93.62 89 GL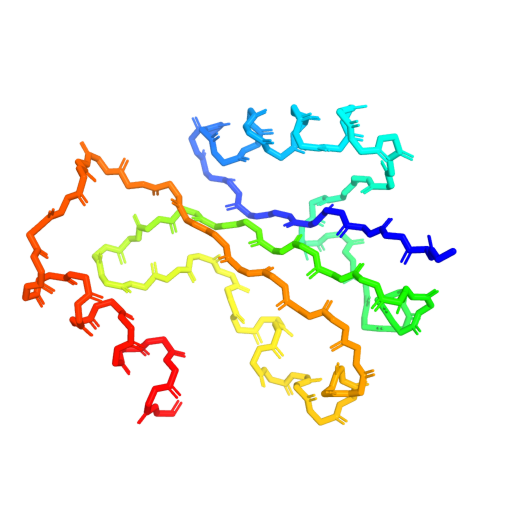U A N 1
ATOM 693 C CA . GLU A 1 89 ? 3.417 -7.816 -16.771 1.00 93.62 89 GLU A CA 1
ATOM 694 C C . GLU A 1 89 ? 2.549 -7.519 -15.545 1.00 93.62 89 GLU A C 1
ATOM 696 O O . GLU A 1 89 ? 2.889 -7.916 -14.431 1.00 93.62 89 GLU A O 1
ATOM 701 N N . LEU A 1 90 ? 1.399 -6.871 -15.749 1.00 93.88 90 LEU A N 1
ATOM 702 C CA . LEU A 1 90 ? 0.426 -6.612 -14.688 1.00 93.88 90 LEU A CA 1
ATOM 703 C C . LEU A 1 90 ? -0.139 -7.921 -14.121 1.00 93.88 90 LEU A C 1
ATOM 705 O O . LEU A 1 90 ? -0.276 -8.045 -12.903 1.00 93.88 90 LEU A O 1
ATOM 709 N N . GLN A 1 91 ? -0.388 -8.920 -14.974 1.00 95.38 91 GLN A N 1
ATOM 710 C CA . GLN A 1 91 ? -0.815 -10.247 -14.536 1.00 95.38 91 GLN A CA 1
ATOM 711 C C . GLN A 1 91 ? 0.269 -10.941 -13.700 1.00 95.38 91 GLN A C 1
ATOM 713 O O . GLN A 1 91 ? -0.031 -11.482 -12.639 1.00 95.38 91 GLN A O 1
ATOM 718 N N . GLN A 1 92 ? 1.542 -10.859 -14.103 1.00 95.06 92 GLN A N 1
ATOM 719 C CA . GLN A 1 92 ? 2.653 -11.403 -13.309 1.00 95.06 92 GLN A CA 1
ATOM 720 C C . GLN A 1 92 ? 2.772 -10.734 -11.934 1.00 95.06 92 GLN A C 1
ATOM 722 O O . GLN A 1 92 ? 3.022 -11.414 -10.935 1.00 95.06 92 GLN A O 1
ATOM 727 N N . VAL A 1 93 ? 2.580 -9.412 -11.866 1.00 95.44 93 VAL A N 1
ATOM 728 C CA . VAL A 1 93 ? 2.524 -8.682 -10.592 1.00 95.44 93 VAL A CA 1
ATOM 729 C C . VAL A 1 93 ? 1.362 -9.197 -9.749 1.00 95.44 93 VAL A C 1
ATOM 731 O O . VAL A 1 93 ? 1.558 -9.510 -8.574 1.00 95.44 93 VAL A O 1
ATOM 734 N N . TRP A 1 94 ? 0.167 -9.335 -10.321 1.00 95.50 94 TRP A N 1
ATOM 735 C CA . TRP A 1 94 ? -0.986 -9.859 -9.595 1.00 95.50 94 TRP A CA 1
ATOM 736 C C . TRP A 1 94 ? -0.715 -11.258 -9.028 1.00 95.50 94 TRP A C 1
ATOM 738 O O . TRP A 1 94 ? -0.846 -11.480 -7.822 1.00 95.50 94 TRP A O 1
ATOM 748 N N . ASP A 1 95 ? -0.249 -12.179 -9.871 1.00 95.81 95 ASP A N 1
ATOM 749 C CA . ASP A 1 95 ? -0.017 -13.571 -9.495 1.00 95.81 95 ASP A CA 1
ATOM 750 C C . ASP A 1 95 ? 1.046 -13.704 -8.404 1.00 95.81 95 ASP A C 1
ATOM 752 O O . ASP A 1 95 ? 0.867 -14.453 -7.440 1.00 95.81 95 ASP A O 1
ATOM 756 N N . TYR A 1 96 ? 2.139 -12.944 -8.517 1.00 95.62 96 TYR A N 1
ATOM 757 C CA . TYR A 1 96 ? 3.212 -12.954 -7.527 1.00 95.62 96 TYR A CA 1
ATOM 758 C C . TYR A 1 96 ? 2.737 -12.473 -6.150 1.00 95.62 96 TYR A C 1
ATOM 760 O O . TYR A 1 96 ? 3.169 -12.999 -5.121 1.00 95.62 96 TYR A O 1
ATOM 768 N N . ASN A 1 97 ? 1.860 -11.468 -6.118 1.00 96.06 97 ASN A N 1
ATOM 769 C CA . ASN A 1 97 ? 1.436 -10.844 -4.872 1.00 96.06 97 ASN A CA 1
ATOM 770 C C . ASN A 1 97 ? 0.201 -11.515 -4.255 1.00 96.06 97 ASN A C 1
ATOM 772 O O . ASN A 1 97 ? 0.110 -11.524 -3.029 1.00 96.06 97 ASN A O 1
ATOM 776 N N . PHE A 1 98 ? -0.703 -12.123 -5.031 1.00 94.12 98 PHE A N 1
ATOM 777 C CA . PHE A 1 98 ? -2.019 -12.551 -4.524 1.00 94.12 98 PHE A CA 1
ATOM 778 C C . PHE A 1 98 ? -2.400 -14.016 -4.776 1.00 94.12 98 PHE A C 1
ATOM 780 O O . PHE A 1 98 ? -3.231 -14.530 -4.036 1.00 94.12 98 PHE A O 1
ATOM 787 N N . ASN A 1 99 ? -1.779 -14.713 -5.733 1.00 86.88 99 ASN A N 1
ATOM 788 C CA . ASN A 1 99 ? -2.126 -16.108 -6.067 1.00 86.88 99 ASN A CA 1
ATOM 789 C C . ASN A 1 99 ? -1.179 -17.151 -5.436 1.00 86.88 99 ASN A C 1
ATOM 791 O O . ASN A 1 99 ? -1.137 -18.306 -5.861 1.00 86.88 99 ASN A O 1
ATOM 795 N N . LYS A 1 100 ? -0.418 -16.744 -4.415 1.00 56.41 100 LYS A N 1
ATOM 796 C CA . LYS A 1 100 ? 0.430 -17.602 -3.580 1.00 56.41 100 LYS A CA 1
ATOM 797 C C . LYS A 1 100 ? 0.248 -17.289 -2.106 1.00 56.41 100 LYS A C 1
ATOM 799 O O . LYS A 1 100 ? 0.299 -16.079 -1.752 1.00 56.41 100 LYS A O 1
#

Foldseek 3Di:
DAEEEEEADDPCPQVVVSVVVCVVVVHHYDYPVPDDVVNVLVGQEYEYEAEQDQLEGPPLCVCVVCVVSCVNHHYHYDYDYPDPDDPVSVVSSCCVRPVD

Sequence (100 aa):
MKTIVIYKSKSGYTETYAKWISEDLNCDLKVADDITIEELEKYDVIIYGGGLYAVGINGLALIKKNYDLLCNKKIVIWATGASTGREEELQQVWDYNFNK

Nearest PDB structures (foldseek):
  8v2y-assembly1_A  TM=7.753E-01  e=3.446E-05  Rhodopseudomonas palustris
  8snz-assembly1_B-2  TM=7.508E-01  e=1.306E-04  Rhodopseudomonas palustris
  8v2y-assembly1_B-2  TM=7.528E-01  e=2.226E-04  Rhodopseudomonas palustris
  1fue-assembly1_A  TM=6.293E-01  e=3.549E-04  Helicobacter pylori
  5jyv-assembly1_A  TM=5.455E-01  e=1.336E-01  Thermosynechococcus vestitus BP-1

Secondary structure (DSSP, 8-state):
--EEEEEE-SSSHHHHHHHHHHHHHT-EEEEGGG--HHHHTT-SEEEEEEEEETTEETTTHHHHHTHHHHTTSEEEEEEE-SS---HHHHHHHHHHHH--

Mean predicted aligned error: 2.63 Å

pLDDT: mean 95.86, std 4.78, range [56.41, 98.81]

Radius of gyration: 13.29 Å; Cα contacts (8 Å, |Δi|>4): 148; chains: 1; bounding box: 29×32×37 Å

Solvent-accessible surface area (backbone atoms only — not comparable to full-atom values): 5740 Å² total; per-residue (Å²): 134,46,46,35,32,33,32,38,56,93,82,49,64,32,49,54,53,45,51,52,53,18,60,80,65,71,42,46,72,45,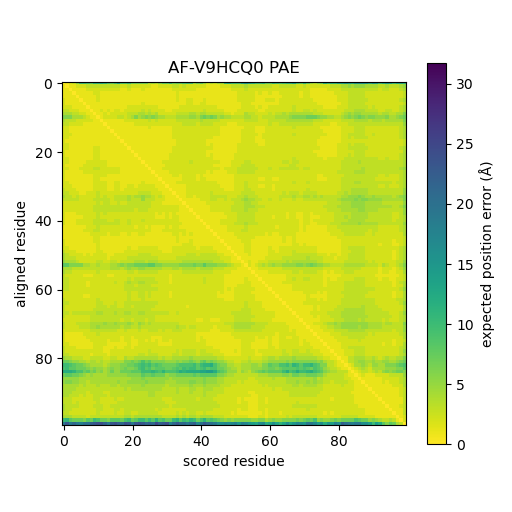54,52,90,80,58,54,69,77,61,55,66,73,37,48,31,44,36,41,32,8,34,50,56,90,55,41,53,39,71,49,63,68,54,64,78,43,32,88,81,46,64,94,38,49,76,45,78,51,68,46,64,97,65,91,67,52,73,72,55,51,48,48,27,47,44,67,65,67,74,108